Protein AF-A0A0B1SEK8-F1 (afdb_monomer)

Structure (mmCIF, N/CA/C/O backbone):
data_AF-A0A0B1SEK8-F1
#
_entry.id   AF-A0A0B1SEK8-F1
#
loop_
_atom_site.group_PDB
_atom_site.id
_atom_site.type_symbol
_atom_site.label_atom_id
_atom_site.label_alt_id
_atom_site.label_comp_id
_atom_site.label_asym_id
_atom_site.label_entity_id
_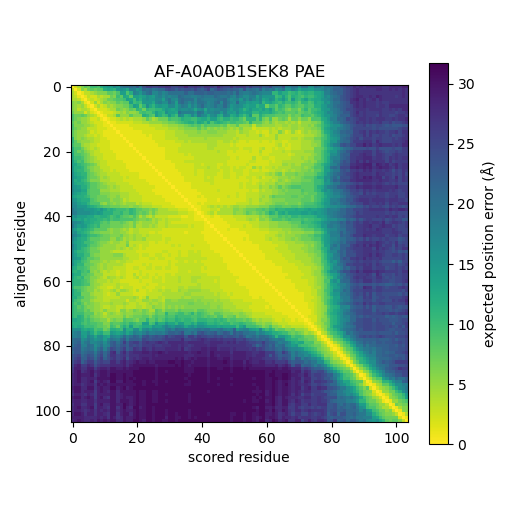atom_site.label_seq_id
_atom_site.pdbx_PDB_ins_code
_atom_site.Cartn_x
_atom_site.Cartn_y
_atom_site.Cartn_z
_atom_site.occupancy
_atom_site.B_iso_or_equiv
_atom_site.auth_seq_id
_atom_site.auth_comp_id
_atom_site.auth_asym_id
_atom_site.auth_atom_id
_atom_site.pdbx_PDB_model_num
ATOM 1 N N . ASP A 1 1 ? 26.216 -3.565 -21.769 1.00 56.69 1 ASP A N 1
ATOM 2 C CA . ASP A 1 1 ? 24.982 -4.372 -21.809 1.00 56.69 1 ASP A CA 1
ATOM 3 C C . ASP A 1 1 ? 24.659 -5.192 -20.569 1.00 56.69 1 ASP A C 1
ATOM 5 O O . ASP A 1 1 ? 23.594 -4.969 -20.010 1.00 56.69 1 ASP A O 1
ATOM 9 N N . SER A 1 2 ? 25.499 -6.125 -20.104 1.00 63.59 2 SER A N 1
ATOM 10 C CA . SER A 1 2 ? 25.082 -7.066 -19.040 1.00 63.59 2 SER A CA 1
ATOM 11 C C . SER A 1 2 ? 24.690 -6.415 -17.702 1.00 63.59 2 SER A C 1
ATOM 13 O O . SER A 1 2 ? 23.730 -6.861 -17.073 1.00 63.59 2 SER A O 1
ATOM 15 N N . ASP A 1 3 ? 25.377 -5.346 -17.286 1.00 65.81 3 ASP A N 1
ATOM 16 C CA . ASP A 1 3 ? 25.096 -4.665 -16.011 1.00 65.81 3 ASP A CA 1
ATOM 17 C C . ASP A 1 3 ? 23.800 -3.838 -16.037 1.00 65.81 3 ASP A C 1
ATOM 19 O O . ASP A 1 3 ? 23.082 -3.774 -15.039 1.00 65.81 3 ASP A O 1
ATOM 23 N N . GLU A 1 4 ? 23.450 -3.250 -17.184 1.00 65.50 4 GLU A N 1
ATOM 24 C CA . GLU A 1 4 ? 22.247 -2.421 -17.339 1.00 65.50 4 GLU A CA 1
ATOM 25 C C . GLU A 1 4 ? 20.977 -3.277 -17.245 1.00 65.50 4 GLU A C 1
ATOM 27 O O . GLU A 1 4 ? 20.072 -2.975 -16.471 1.00 65.50 4 GLU A O 1
ATOM 32 N N . ILE A 1 5 ? 20.964 -4.425 -17.929 1.00 67.31 5 ILE A N 1
ATOM 33 C CA . ILE A 1 5 ? 19.845 -5.379 -17.902 1.00 67.31 5 ILE A CA 1
ATOM 34 C C . ILE A 1 5 ? 19.677 -5.993 -16.503 1.00 67.31 5 ILE A C 1
ATOM 36 O O . ILE A 1 5 ? 18.554 -6.227 -16.048 1.00 67.31 5 ILE A O 1
ATOM 40 N N . SER A 1 6 ? 20.788 -6.262 -15.808 1.00 69.75 6 SER A N 1
ATOM 41 C CA . SER A 1 6 ? 20.766 -6.752 -14.425 1.00 69.75 6 SER A CA 1
ATOM 42 C C . SER A 1 6 ? 20.204 -5.700 -13.460 1.00 69.75 6 SER A C 1
ATOM 44 O O . SER A 1 6 ? 19.400 -6.025 -12.580 1.00 69.75 6 SER A O 1
ATOM 46 N N . SER A 1 7 ? 20.573 -4.431 -13.655 1.00 71.38 7 SER A N 1
ATOM 47 C CA . SER A 1 7 ? 20.052 -3.299 -12.885 1.00 71.38 7 SER A CA 1
ATOM 48 C C . SER A 1 7 ? 18.545 -3.124 -13.093 1.00 71.38 7 SER A C 1
ATOM 50 O O . SER A 1 7 ? 17.796 -3.112 -12.115 1.00 71.38 7 SER A O 1
ATOM 52 N N . SER A 1 8 ? 18.064 -3.110 -14.343 1.00 72.69 8 SER A N 1
ATOM 53 C CA . SER A 1 8 ? 16.630 -2.9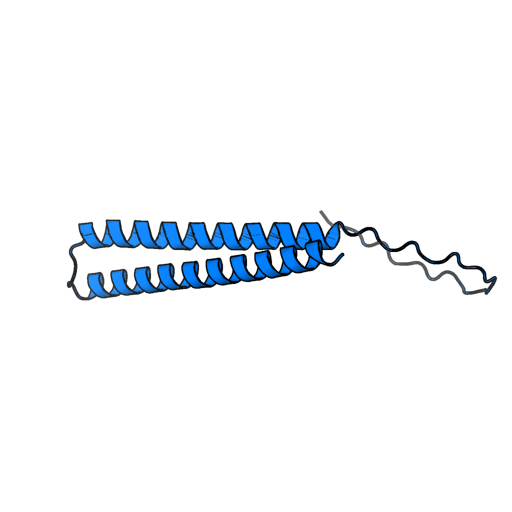87 -14.645 1.00 72.69 8 SER A CA 1
ATOM 54 C C . SER A 1 8 ? 15.804 -4.102 -13.995 1.00 72.69 8 SER A C 1
ATOM 56 O O . SER A 1 8 ? 14.847 -3.808 -13.285 1.00 72.69 8 SER A O 1
ATOM 58 N N . LYS A 1 9 ? 16.232 -5.370 -14.112 1.00 76.81 9 LYS A N 1
ATOM 59 C CA . LYS A 1 9 ? 15.552 -6.513 -13.465 1.00 76.81 9 LYS A CA 1
ATOM 60 C C . LYS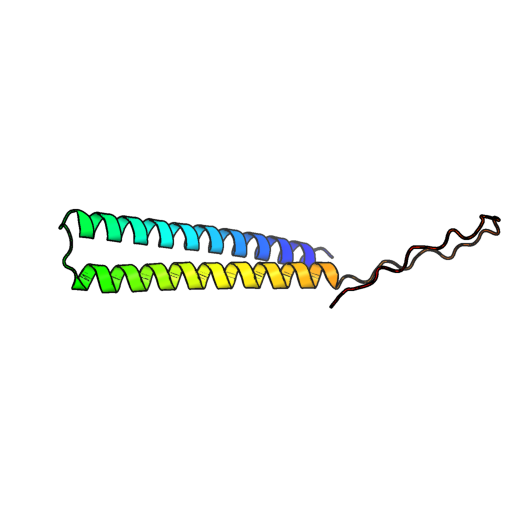 A 1 9 ? 15.502 -6.398 -11.937 1.00 76.81 9 LYS A C 1
ATOM 62 O O . LYS A 1 9 ? 14.518 -6.792 -11.307 1.00 76.81 9 LYS A O 1
ATOM 67 N N . SER A 1 10 ? 16.560 -5.866 -11.329 1.00 81.81 10 SER A N 1
ATOM 68 C CA . SER A 1 10 ? 16.624 -5.650 -9.878 1.00 81.81 10 SER A CA 1
ATOM 69 C C . SER A 1 10 ? 15.655 -4.548 -9.430 1.00 81.81 10 SER A C 1
ATOM 71 O O . SER A 1 10 ? 15.004 -4.665 -8.388 1.00 81.81 10 SER A O 1
ATOM 73 N N . LEU A 1 11 ? 15.500 -3.499 -10.240 1.00 81.75 11 LEU A N 1
ATOM 74 C CA . LEU A 1 11 ? 14.555 -2.411 -9.992 1.00 81.75 11 LEU A CA 1
ATOM 75 C C . LEU A 1 11 ? 13.097 -2.854 -10.209 1.00 81.75 11 LEU A C 1
ATOM 77 O O . LEU A 1 11 ? 12.246 -2.518 -9.385 1.00 81.75 11 LEU A O 1
ATOM 81 N N . ASP A 1 12 ? 12.818 -3.679 -11.223 1.00 85.12 12 ASP A N 1
ATOM 82 C CA . ASP A 1 12 ? 11.503 -4.311 -11.428 1.00 85.12 12 ASP A CA 1
ATOM 83 C C . ASP A 1 12 ? 11.093 -5.171 -10.223 1.00 85.12 12 ASP A C 1
ATOM 85 O O . ASP A 1 12 ? 9.972 -5.081 -9.709 1.00 85.12 12 ASP A O 1
ATOM 89 N N . THR A 1 13 ? 12.040 -5.961 -9.711 1.00 91.00 13 THR A N 1
ATOM 90 C CA . THR A 1 13 ? 11.838 -6.767 -8.500 1.00 91.00 13 THR A CA 1
ATOM 91 C C . THR A 1 13 ? 11.544 -5.873 -7.294 1.00 91.00 13 THR A C 1
ATOM 93 O O . THR A 1 13 ? 10.605 -6.127 -6.542 1.00 91.00 13 THR A O 1
ATOM 96 N N . THR A 1 14 ? 12.293 -4.780 -7.129 1.00 87.88 14 THR A N 1
ATOM 97 C CA . THR A 1 14 ? 12.096 -3.822 -6.028 1.00 87.88 14 THR A CA 1
ATOM 98 C C . THR A 1 14 ? 10.718 -3.157 -6.084 1.00 87.88 14 THR A C 1
ATOM 100 O O . THR A 1 14 ? 10.056 -3.024 -5.056 1.00 87.88 14 THR A O 1
ATOM 103 N N . SER A 1 15 ? 10.248 -2.772 -7.273 1.00 88.25 15 SER A N 1
ATOM 104 C CA . SER A 1 15 ? 8.899 -2.224 -7.456 1.00 88.25 15 SER A CA 1
ATOM 105 C C . SER A 1 15 ? 7.817 -3.241 -7.105 1.00 88.25 15 SER A C 1
ATOM 107 O O . SER A 1 15 ? 6.872 -2.904 -6.390 1.00 88.25 15 SER A O 1
ATOM 109 N N . SER A 1 16 ? 7.992 -4.492 -7.531 1.00 91.69 16 SER A N 1
ATOM 110 C CA . SER A 1 16 ? 7.067 -5.580 -7.204 1.00 91.69 16 SER A CA 1
ATOM 111 C C . SER A 1 16 ? 6.973 -5.786 -5.689 1.00 91.69 16 SER A C 1
ATOM 113 O O . SER A 1 16 ? 5.877 -5.825 -5.137 1.00 91.69 16 SER A O 1
ATOM 115 N N . LEU A 1 17 ? 8.114 -5.815 -4.989 1.00 93.81 17 LEU A N 1
ATOM 116 C CA . LEU A 1 17 ? 8.158 -5.908 -3.525 1.00 93.81 17 LEU A CA 1
ATOM 117 C C . LEU A 1 17 ? 7.475 -4.713 -2.844 1.00 93.81 17 LEU A C 1
ATOM 119 O O . LEU A 1 17 ? 6.735 -4.895 -1.880 1.00 93.81 17 LEU A O 1
ATOM 123 N N . LEU A 1 18 ? 7.678 -3.492 -3.351 1.00 91.56 18 LEU A N 1
ATOM 124 C CA . LEU A 1 18 ? 6.989 -2.304 -2.837 1.00 91.56 18 LEU A CA 1
ATOM 125 C C . LEU A 1 18 ? 5.475 -2.382 -3.033 1.00 91.56 18 LEU A C 1
ATOM 127 O O . LEU A 1 18 ? 4.736 -1.920 -2.168 1.00 91.56 18 LEU A O 1
ATOM 131 N N . GLN A 1 19 ? 5.015 -2.948 -4.149 1.00 92.81 19 GLN A N 1
ATOM 132 C CA . GLN A 1 19 ? 3.594 -3.118 -4.425 1.00 92.81 19 GLN A CA 1
ATOM 133 C C . GLN A 1 19 ? 2.960 -4.157 -3.495 1.00 92.81 19 GLN A C 1
ATOM 135 O O . GLN A 1 19 ? 1.902 -3.884 -2.934 1.00 92.81 19 GLN A O 1
ATOM 140 N N . VAL A 1 20 ? 3.635 -5.287 -3.261 1.00 95.81 20 VAL A N 1
ATOM 141 C CA . VAL A 1 20 ? 3.210 -6.288 -2.267 1.00 95.81 20 VAL A CA 1
ATOM 142 C C . VAL A 1 20 ? 3.123 -5.654 -0.878 1.00 95.81 20 VAL A C 1
ATOM 144 O O . VAL A 1 20 ? 2.071 -5.695 -0.252 1.00 95.81 20 VAL A O 1
ATOM 147 N N . ALA A 1 21 ? 4.171 -4.955 -0.438 1.00 92.50 21 ALA A N 1
ATOM 148 C CA . ALA A 1 21 ? 4.185 -4.297 0.868 1.00 92.50 21 ALA A CA 1
ATOM 149 C C . ALA A 1 21 ? 3.176 -3.134 0.989 1.00 92.50 21 ALA A C 1
ATOM 151 O O . ALA A 1 21 ? 2.828 -2.722 2.100 1.00 92.50 21 ALA A O 1
ATOM 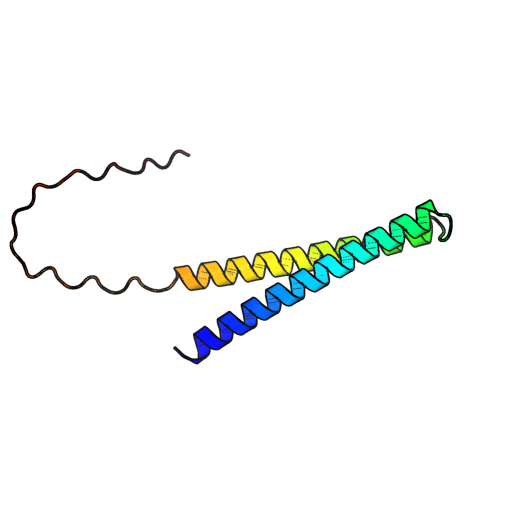152 N N . ALA A 1 22 ? 2.750 -2.533 -0.127 1.00 90.56 22 ALA A N 1
ATOM 153 C CA . ALA A 1 22 ? 1.663 -1.556 -0.138 1.00 90.56 22 ALA A CA 1
ATOM 154 C C . ALA A 1 22 ? 0.312 -2.247 0.077 1.00 90.56 22 ALA A C 1
ATOM 156 O O . ALA A 1 22 ? -0.478 -1.765 0.884 1.00 90.56 22 ALA A O 1
ATOM 157 N N . GLN A 1 23 ? 0.087 -3.377 -0.600 1.00 93.50 23 GLN A N 1
ATOM 158 C CA . GLN A 1 23 ? -1.127 -4.176 -0.453 1.00 93.50 23 GLN A CA 1
ATOM 159 C C . GLN A 1 23 ? -1.270 -4.724 0.969 1.00 93.50 23 GLN A C 1
ATOM 161 O O . GLN A 1 23 ? -2.321 -4.554 1.570 1.00 93.50 23 GLN A O 1
ATOM 166 N N . GLU A 1 24 ? -0.202 -5.282 1.546 1.00 95.00 24 GLU A N 1
ATOM 167 C CA . GLU A 1 24 ? -0.206 -5.774 2.933 1.00 95.00 24 GLU A CA 1
ATOM 168 C C . GLU A 1 24 ? -0.615 -4.678 3.930 1.00 95.00 24 GLU A C 1
ATOM 170 O O . GLU A 1 24 ? -1.421 -4.907 4.826 1.00 95.00 24 GLU A O 1
ATOM 175 N N . ALA A 1 25 ? -0.112 -3.451 3.748 1.00 92.12 25 ALA A N 1
ATOM 176 C CA . ALA A 1 25 ? -0.487 -2.326 4.604 1.00 92.12 25 ALA A CA 1
ATOM 177 C C . ALA A 1 25 ? -1.954 -1.895 4.424 1.00 92.12 25 ALA A C 1
ATOM 179 O O . ALA A 1 25 ? -2.576 -1.435 5.385 1.00 92.12 25 ALA A O 1
ATOM 180 N N . ASP A 1 26 ? -2.509 -2.028 3.216 1.00 91.38 26 ASP A N 1
ATOM 181 C CA . ASP A 1 26 ? -3.932 -1.786 2.962 1.00 91.38 26 ASP A CA 1
ATOM 182 C C . ASP A 1 26 ? -4.808 -2.875 3.607 1.00 91.38 26 ASP A C 1
ATOM 184 O O . ASP A 1 26 ? -5.804 -2.542 4.254 1.00 91.38 26 ASP A O 1
ATOM 188 N N . ASP A 1 27 ? -4.401 -4.143 3.532 1.00 94.75 27 ASP A N 1
ATOM 189 C CA . ASP A 1 27 ? -5.094 -5.266 4.174 1.00 94.75 27 ASP A CA 1
ATOM 190 C C . ASP A 1 27 ? -5.081 -5.126 5.713 1.00 94.75 27 ASP A C 1
ATOM 192 O O . ASP A 1 27 ? -6.104 -5.302 6.384 1.00 94.75 27 ASP A O 1
ATOM 196 N N . ASP A 1 28 ? -3.952 -4.709 6.296 1.00 92.44 28 ASP A N 1
ATOM 197 C CA . ASP A 1 28 ? -3.839 -4.413 7.729 1.00 92.44 28 ASP A CA 1
ATOM 198 C C . ASP A 1 28 ? -4.739 -3.235 8.153 1.00 92.44 28 ASP A C 1
ATOM 200 O O . ASP A 1 28 ? -5.286 -3.207 9.267 1.00 92.44 28 ASP A O 1
ATOM 204 N N . ALA A 1 29 ? -4.909 -2.238 7.279 1.00 91.44 29 ALA A N 1
ATOM 205 C CA . ALA A 1 29 ? -5.819 -1.119 7.511 1.00 91.44 29 ALA A CA 1
ATOM 206 C C . ALA A 1 29 ? -7.286 -1.587 7.510 1.00 91.44 29 ALA A C 1
ATOM 208 O O . ALA A 1 29 ? -8.079 -1.154 8.356 1.00 91.44 29 ALA A O 1
ATOM 209 N N . GLU A 1 30 ? -7.649 -2.516 6.622 1.00 93.25 30 GLU A N 1
ATOM 210 C CA . GLU A 1 30 ? -8.968 -3.155 6.632 1.00 93.25 30 GLU A CA 1
ATOM 211 C C . GLU A 1 30 ? -9.194 -3.990 7.898 1.00 93.25 30 GLU A C 1
ATOM 213 O O . GLU A 1 30 ? -10.262 -3.904 8.507 1.00 93.25 30 GLU A O 1
ATOM 218 N N . SER A 1 31 ? -8.188 -4.742 8.350 1.00 93.62 31 SER A N 1
ATOM 219 C CA . SER A 1 31 ? -8.243 -5.507 9.606 1.00 93.62 31 SER A CA 1
ATOM 220 C C . SER A 1 31 ? -8.462 -4.606 10.832 1.00 93.62 31 SER A C 1
ATOM 222 O O . SER A 1 31 ? -9.299 -4.889 11.695 1.00 93.62 31 SER A O 1
ATOM 224 N N . THR A 1 32 ? -7.781 -3.455 10.864 1.00 92.56 32 THR A N 1
ATOM 225 C CA . THR A 1 32 ? -7.962 -2.430 11.907 1.00 92.56 32 THR A CA 1
ATOM 226 C C . THR A 1 32 ? -9.388 -1.868 11.881 1.00 92.56 32 THR A C 1
ATOM 228 O O . THR A 1 32 ? -10.012 -1.685 12.926 1.00 92.56 32 THR A O 1
ATOM 231 N N . THR A 1 33 ? -9.939 -1.647 10.685 1.00 93.62 33 THR A N 1
ATOM 232 C CA . THR A 1 33 ? -11.317 -1.167 10.509 1.00 93.62 33 THR A CA 1
ATOM 233 C C . THR A 1 33 ? -12.338 -2.183 11.012 1.00 93.62 33 THR A C 1
ATOM 235 O O . THR A 1 33 ? -13.251 -1.808 11.743 1.00 93.62 33 THR A O 1
ATOM 238 N N . LYS A 1 34 ? -12.164 -3.473 10.696 1.00 95.06 34 LYS A N 1
ATOM 239 C CA . LYS A 1 34 ? -13.023 -4.551 11.219 1.00 95.06 34 LYS A CA 1
ATOM 240 C C . LYS A 1 34 ? -12.982 -4.600 12.745 1.00 95.06 34 LYS A C 1
ATOM 242 O O . LYS A 1 34 ? -14.025 -4.525 13.381 1.00 95.06 34 LYS A O 1
ATOM 247 N N . SER A 1 35 ? -11.780 -4.577 13.323 1.00 94.06 35 SER A N 1
ATOM 248 C CA . SER A 1 35 ? -11.589 -4.564 14.780 1.00 94.06 35 SER A CA 1
ATOM 249 C C . SER A 1 35 ? -12.316 -3.404 15.473 1.00 94.06 35 SER A C 1
ATOM 251 O O . SER A 1 35 ? -12.815 -3.581 16.584 1.00 94.06 35 SER A O 1
ATOM 253 N N . PHE A 1 36 ? -12.384 -2.228 14.838 1.00 95.25 36 PHE A N 1
ATOM 254 C CA . PHE A 1 36 ? -13.129 -1.076 15.353 1.00 95.25 36 PHE A CA 1
ATOM 255 C C . PHE A 1 36 ? -14.646 -1.276 15.270 1.00 95.25 36 PHE A C 1
ATOM 257 O O . PHE A 1 36 ? -15.345 -1.008 16.245 1.00 95.25 36 PHE A O 1
ATOM 264 N N . LEU A 1 37 ? -15.151 -1.780 14.139 1.00 95.25 37 LEU A N 1
ATOM 265 C CA . LEU A 1 37 ? -16.581 -2.059 13.952 1.00 95.25 37 LEU A CA 1
ATOM 266 C C . LEU A 1 37 ? -17.093 -3.145 14.908 1.00 95.25 37 LEU A C 1
ATOM 268 O O . LEU A 1 37 ? -18.223 -3.053 15.384 1.00 95.25 37 LEU A O 1
ATOM 272 N N . ASP A 1 38 ? -16.241 -4.112 15.241 1.00 96.31 38 ASP A N 1
ATOM 273 C CA . ASP A 1 38 ? -16.522 -5.165 16.221 1.00 96.31 38 ASP A CA 1
ATOM 274 C C . ASP A 1 38 ? -16.432 -4.664 17.680 1.00 96.31 38 ASP A C 1
ATOM 276 O O . ASP A 1 38 ? -16.721 -5.403 18.621 1.00 96.31 38 ASP A O 1
ATOM 280 N N . GLY A 1 39 ? -16.031 -3.404 17.898 1.00 94.25 39 GLY A N 1
ATOM 281 C CA . GLY A 1 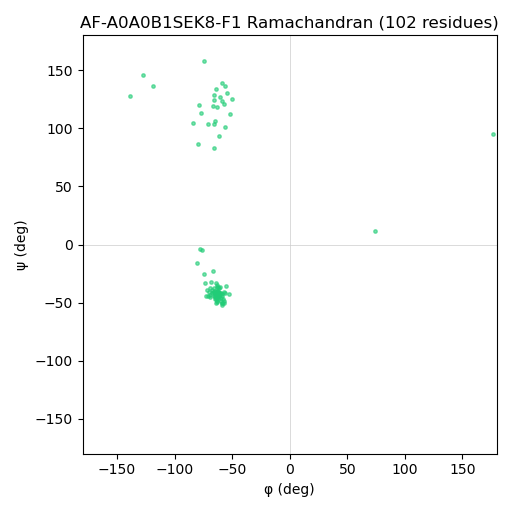39 ? -15.879 -2.802 19.227 1.00 94.25 39 GLY A CA 1
ATOM 282 C C . GLY A 1 39 ? -14.650 -3.289 20.003 1.00 94.25 39 GLY A C 1
ATOM 283 O O . GLY A 1 39 ? -14.522 -3.014 21.195 1.00 94.25 39 GLY A O 1
ATOM 284 N N . THR A 1 40 ? -13.738 -4.001 19.338 1.00 94.94 40 THR A N 1
ATOM 285 C CA . THR A 1 40 ? -12.525 -4.596 19.930 1.00 94.94 40 THR A CA 1
ATOM 286 C C . THR A 1 40 ? -11.441 -3.567 20.245 1.00 94.94 40 THR A C 1
ATOM 288 O O . THR A 1 40 ? -10.606 -3.805 21.116 1.00 94.94 40 THR A O 1
ATOM 291 N N . ILE A 1 41 ? -11.437 -2.427 19.544 1.00 94.94 41 ILE A N 1
ATOM 292 C CA . ILE A 1 41 ? -10.500 -1.317 19.768 1.00 94.94 41 ILE A CA 1
ATOM 293 C C . ILE A 1 41 ? -11.249 0.013 19.955 1.00 94.94 41 ILE A C 1
ATOM 295 O O . ILE A 1 41 ? -12.283 0.228 19.320 1.00 94.94 41 ILE A O 1
ATOM 299 N N . PRO A 1 42 ? -10.741 0.934 20.797 1.00 96.06 42 PRO A N 1
ATOM 300 C CA . PRO A 1 42 ? -11.342 2.252 20.980 1.00 96.06 42 PRO A CA 1
ATOM 301 C C . PRO A 1 42 ? -11.062 3.181 19.788 1.00 96.06 42 PRO A C 1
ATOM 303 O O . PRO A 1 42 ? -10.065 3.028 19.081 1.00 96.06 42 PRO A O 1
ATOM 306 N N . THR A 1 43 ? -11.903 4.206 19.615 1.00 94.81 43 THR A N 1
ATOM 307 C CA . THR A 1 43 ? -11.833 5.167 18.497 1.00 94.81 43 THR A CA 1
ATOM 308 C C . THR A 1 43 ? -10.459 5.813 18.328 1.00 94.81 43 THR A C 1
ATOM 310 O O . THR A 1 43 ? -9.971 5.922 17.208 1.00 94.81 43 THR A O 1
ATOM 313 N N . GLU A 1 44 ? -9.811 6.215 19.423 1.00 94.69 44 GLU A N 1
ATOM 314 C CA . GLU A 1 44 ? -8.498 6.871 19.363 1.00 94.69 44 GLU A CA 1
ATOM 315 C C . GLU A 1 44 ? -7.422 5.937 18.787 1.00 94.69 44 GLU A C 1
ATOM 317 O O . GLU A 1 44 ? -6.622 6.345 17.947 1.00 94.69 44 GLU A O 1
ATOM 322 N N . GLN A 1 45 ? -7.442 4.658 19.181 1.00 94.56 45 GLN A N 1
ATOM 323 C CA . GLN A 1 45 ? -6.525 3.649 18.650 1.00 94.56 45 GLN A CA 1
ATOM 324 C C . GLN A 1 45 ? -6.798 3.397 17.163 1.00 94.56 45 GLN A C 1
ATOM 326 O O . GLN A 1 45 ? -5.869 3.386 16.362 1.00 94.56 45 GLN A O 1
ATOM 331 N N . PHE A 1 46 ? -8.074 3.270 16.786 1.00 95.31 46 PHE A N 1
ATOM 332 C CA . PHE A 1 46 ? -8.484 3.104 15.393 1.00 95.31 46 PHE A CA 1
ATOM 333 C C . PHE A 1 46 ? -7.985 4.245 14.499 1.00 95.31 46 PHE A C 1
ATOM 335 O O . PHE A 1 46 ? -7.402 3.981 13.450 1.00 95.31 46 PHE A O 1
ATOM 342 N N . LEU A 1 47 ? -8.174 5.503 14.909 1.00 95.88 47 LEU A N 1
ATOM 343 C CA . LEU A 1 47 ? -7.767 6.663 14.112 1.00 95.88 47 LEU A CA 1
ATOM 344 C C . LEU A 1 47 ? -6.253 6.705 13.888 1.00 95.88 47 LEU A C 1
ATOM 346 O O . LEU A 1 47 ? -5.812 6.956 12.766 1.00 95.88 47 LEU A O 1
ATOM 350 N N . ARG A 1 48 ? -5.460 6.437 14.933 1.00 95.88 48 ARG A N 1
ATOM 351 C CA . ARG A 1 48 ? -3.994 6.408 14.828 1.00 95.88 48 ARG A CA 1
ATOM 352 C C . ARG A 1 48 ? -3.528 5.289 13.900 1.00 95.88 48 ARG A C 1
ATOM 354 O O . ARG A 1 48 ? -2.789 5.556 12.954 1.00 95.88 48 ARG A O 1
ATOM 361 N N . ASP A 1 49 ? -4.022 4.076 14.128 1.00 92.81 49 ASP A N 1
ATOM 362 C CA . ASP A 1 49 ? -3.611 2.885 13.386 1.00 92.81 49 ASP A CA 1
ATOM 363 C C . ASP A 1 49 ? -4.043 2.934 11.919 1.00 92.81 49 ASP A C 1
ATOM 365 O O . ASP A 1 49 ? -3.274 2.563 11.032 1.00 92.81 49 ASP A O 1
ATOM 369 N N . LEU A 1 50 ? -5.266 3.396 11.644 1.00 93.56 50 LEU A N 1
ATOM 370 C CA . LEU A 1 50 ? -5.764 3.533 10.280 1.00 93.56 50 LEU A CA 1
ATOM 371 C C . LEU A 1 50 ? -4.939 4.562 9.509 1.00 93.56 50 LEU A C 1
ATOM 373 O O . LEU A 1 50 ? -4.535 4.298 8.376 1.00 93.56 50 LEU A O 1
ATOM 377 N N . LEU A 1 51 ? -4.689 5.726 10.117 1.00 94.75 51 LEU A N 1
ATOM 378 C CA . LEU A 1 51 ? -3.950 6.801 9.468 1.00 94.75 51 LEU A CA 1
ATOM 379 C C . LEU A 1 51 ? -2.514 6.375 9.159 1.00 94.75 51 LEU A C 1
ATOM 381 O O . LEU A 1 51 ? -2.043 6.607 8.046 1.00 94.75 51 LEU A O 1
ATOM 385 N N . GLU A 1 52 ? -1.833 5.728 10.106 1.00 95.12 52 GLU A N 1
ATOM 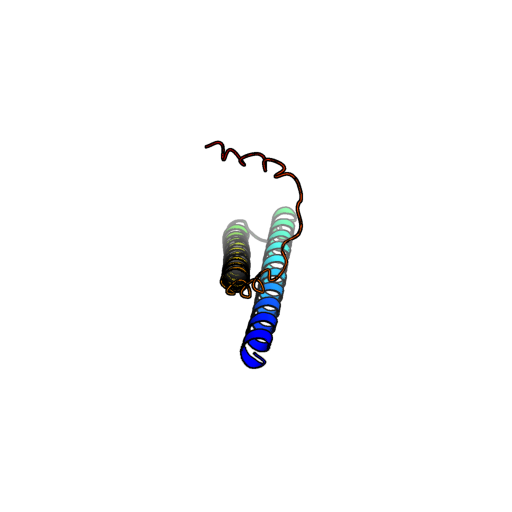386 C CA . GLU A 1 52 ? -0.474 5.220 9.910 1.00 95.12 52 GLU A CA 1
ATOM 387 C C . GLU A 1 52 ? -0.419 4.219 8.750 1.00 95.12 52 GLU A C 1
ATOM 389 O O . GLU A 1 52 ? 0.349 4.407 7.801 1.00 95.12 52 GLU A O 1
ATOM 394 N N . LYS A 1 53 ? -1.285 3.199 8.775 1.00 91.31 53 LYS A N 1
ATOM 395 C CA . LYS A 1 53 ? -1.304 2.137 7.762 1.00 91.31 53 LYS A CA 1
ATOM 396 C C . LYS A 1 53 ? -1.677 2.662 6.375 1.00 91.31 53 LYS A C 1
ATOM 398 O O . LYS A 1 53 ? -0.971 2.376 5.409 1.00 91.31 53 LYS A O 1
ATOM 403 N N . LYS A 1 54 ? -2.710 3.509 6.267 1.00 91.81 54 LYS A N 1
ATOM 404 C CA . LYS A 1 54 ? -3.110 4.132 4.990 1.00 91.81 54 LYS A CA 1
ATOM 405 C C . LYS A 1 54 ? -2.024 5.044 4.431 1.00 91.81 54 LYS A C 1
ATOM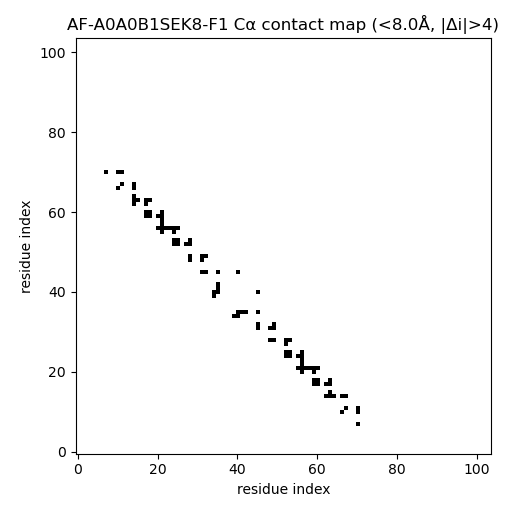 407 O O . LYS A 1 54 ? -1.735 4.995 3.236 1.00 91.81 54 LYS A O 1
ATOM 412 N N . THR A 1 55 ? -1.376 5.838 5.282 1.00 95.56 55 THR A N 1
ATOM 413 C CA . THR A 1 55 ? -0.256 6.694 4.860 1.00 95.56 55 THR A CA 1
ATOM 414 C C . THR A 1 55 ? 0.898 5.851 4.323 1.00 95.56 55 THR A C 1
ATOM 416 O O . THR A 1 55 ? 1.462 6.161 3.271 1.00 95.56 55 THR A O 1
ATOM 419 N N . LEU A 1 56 ? 1.229 4.758 5.010 1.00 92.81 56 LEU A N 1
ATOM 420 C CA . LEU A 1 56 ? 2.296 3.849 4.615 1.00 92.81 56 LEU A CA 1
ATOM 421 C C . LEU A 1 56 ? 1.997 3.138 3.287 1.00 92.81 56 LEU A C 1
ATOM 423 O O . LEU A 1 56 ? 2.859 3.128 2.402 1.00 92.81 56 LEU A O 1
ATOM 427 N N . ALA A 1 57 ? 0.784 2.603 3.122 1.00 91.44 57 ALA A N 1
ATOM 428 C CA . ALA A 1 57 ? 0.325 1.972 1.886 1.00 91.44 57 ALA A CA 1
ATOM 429 C C . ALA A 1 57 ? 0.417 2.944 0.698 1.00 91.44 57 ALA A C 1
ATOM 431 O O . ALA A 1 57 ? 1.048 2.643 -0.320 1.00 91.44 57 ALA A O 1
ATOM 432 N N . HIS A 1 58 ? -0.118 4.160 0.855 1.00 95.25 58 HIS A N 1
ATOM 433 C CA . HIS A 1 58 ? -0.057 5.191 -0.179 1.00 95.25 58 HIS A CA 1
ATOM 434 C C . HIS A 1 58 ? 1.377 5.587 -0.531 1.00 95.25 58 HIS A C 1
ATOM 436 O O . HIS A 1 58 ? 1.712 5.674 -1.713 1.00 95.25 58 HIS A O 1
ATOM 442 N N . LEU A 1 59 ? 2.253 5.771 0.460 1.00 95.31 59 LEU A N 1
ATOM 443 C CA . LEU A 1 59 ? 3.645 6.132 0.203 1.00 95.31 59 LEU A CA 1
ATOM 444 C C . LEU A 1 59 ? 4.390 5.030 -0.563 1.00 95.31 59 LEU A C 1
ATOM 446 O O . LEU A 1 59 ? 5.157 5.330 -1.480 1.00 95.31 59 LEU A O 1
ATOM 450 N N . ARG A 1 60 ? 4.171 3.758 -0.211 1.00 93.50 60 ARG A N 1
ATOM 451 C CA . ARG A 1 60 ? 4.769 2.615 -0.920 1.00 93.50 60 ARG A CA 1
ATOM 452 C C . ARG A 1 60 ? 4.259 2.510 -2.353 1.00 93.50 60 ARG A C 1
ATOM 454 O O . ARG A 1 60 ? 5.074 2.340 -3.258 1.00 93.50 60 ARG A O 1
ATOM 461 N N . LYS A 1 61 ? 2.955 2.704 -2.568 1.00 91.69 61 LYS A N 1
ATOM 462 C CA . LYS A 1 61 ? 2.352 2.745 -3.905 1.00 91.69 61 LYS A CA 1
ATOM 463 C C . LYS A 1 61 ? 2.964 3.852 -4.765 1.00 91.69 61 LYS A C 1
ATOM 465 O O . LYS A 1 61 ? 3.467 3.564 -5.842 1.00 91.69 61 LYS A O 1
ATOM 470 N N . VAL A 1 62 ? 3.046 5.080 -4.246 1.00 96.50 62 VAL A N 1
ATOM 471 C CA . VAL A 1 62 ? 3.670 6.215 -4.952 1.00 96.50 62 VAL A CA 1
ATOM 472 C C . VAL A 1 62 ? 5.133 5.932 -5.299 1.00 96.50 62 VAL A C 1
ATOM 474 O O . VAL A 1 62 ? 5.573 6.231 -6.409 1.00 96.50 62 VAL A O 1
ATOM 477 N N . LYS A 1 63 ? 5.903 5.340 -4.376 1.00 93.06 63 LYS A N 1
ATOM 478 C CA . LYS A 1 63 ? 7.298 4.955 -4.641 1.00 93.06 63 LYS A CA 1
ATOM 479 C C . LYS A 1 63 ? 7.400 3.893 -5.736 1.00 93.06 63 LYS A C 1
ATOM 481 O O . LYS A 1 63 ? 8.268 4.015 -6.595 1.00 93.06 63 LYS A O 1
ATOM 486 N N . SER A 1 64 ? 6.519 2.892 -5.720 1.00 89.06 64 SER A N 1
ATOM 487 C CA . SER A 1 64 ? 6.466 1.860 -6.758 1.00 89.06 64 SER A CA 1
ATOM 488 C C . SER A 1 64 ? 6.111 2.455 -8.126 1.00 89.06 64 SER A C 1
ATOM 490 O O . SER A 1 64 ? 6.853 2.265 -9.088 1.00 89.06 64 SER A O 1
ATOM 492 N N . ASP A 1 65 ? 5.061 3.279 -8.191 1.00 91.31 65 ASP A N 1
ATOM 493 C CA . ASP A 1 65 ? 4.612 3.942 -9.421 1.00 91.31 65 ASP A CA 1
ATOM 494 C C . ASP A 1 65 ? 5.711 4.840 -10.009 1.00 91.31 65 ASP A C 1
ATOM 496 O O . ASP A 1 65 ? 5.959 4.838 -11.218 1.00 91.31 65 ASP A O 1
ATOM 500 N N . ARG A 1 66 ? 6.424 5.583 -9.150 1.00 92.56 66 ARG A N 1
ATOM 501 C CA . ARG A 1 66 ? 7.541 6.432 -9.577 1.00 92.56 66 ARG A CA 1
ATOM 502 C C . ARG A 1 66 ? 8.716 5.613 -10.103 1.00 92.56 66 ARG A C 1
ATOM 504 O O . ARG A 1 66 ? 9.314 6.006 -11.102 1.00 92.56 66 ARG A O 1
ATOM 511 N N . LEU A 1 67 ? 9.045 4.499 -9.452 1.00 89.38 67 LEU A N 1
ATOM 512 C CA . LEU A 1 67 ? 10.113 3.605 -9.896 1.00 89.38 67 LEU A CA 1
ATOM 513 C C . LEU A 1 67 ? 9.790 2.998 -11.270 1.00 89.38 67 LEU A C 1
ATOM 515 O O . LEU A 1 67 ? 10.643 3.001 -12.156 1.00 89.38 67 LEU A O 1
ATOM 519 N N . MET A 1 68 ? 8.540 2.578 -11.484 1.00 86.94 68 MET A N 1
ATOM 520 C CA . MET A 1 68 ? 8.061 2.098 -12.785 1.00 86.94 68 MET A CA 1
ATOM 521 C C . MET A 1 68 ? 8.116 3.164 -13.877 1.00 86.94 68 MET A C 1
ATOM 523 O O . MET A 1 68 ? 8.492 2.857 -15.008 1.00 86.94 68 MET A O 1
ATOM 527 N N . ALA A 1 69 ? 7.768 4.413 -13.562 1.00 88.19 69 ALA A N 1
ATOM 528 C CA . ALA A 1 69 ? 7.881 5.513 -14.516 1.00 88.19 69 ALA A CA 1
ATOM 529 C C . ALA A 1 69 ? 9.338 5.727 -14.966 1.00 88.19 69 ALA A C 1
ATOM 531 O O . ALA A 1 69 ? 9.596 5.801 -16.165 1.00 88.19 69 ALA A O 1
ATOM 532 N N . ILE A 1 70 ? 10.289 5.727 -14.024 1.00 88.81 70 ILE A N 1
ATOM 533 C CA . ILE A 1 70 ? 11.723 5.890 -14.318 1.00 88.81 70 ILE A CA 1
ATOM 534 C C . ILE A 1 70 ? 12.244 4.748 -15.202 1.00 88.81 70 ILE A C 1
ATOM 536 O O . ILE A 1 70 ? 12.971 5.003 -16.160 1.00 88.81 70 ILE A O 1
ATOM 540 N N . LEU A 1 71 ? 11.862 3.497 -14.922 1.00 85.00 71 LEU A N 1
ATOM 541 C CA . LEU A 1 71 ? 12.279 2.359 -15.750 1.00 85.00 71 LEU A CA 1
ATOM 542 C C . LEU A 1 71 ? 11.760 2.464 -17.185 1.00 85.00 71 LEU A C 1
ATOM 544 O O . LEU A 1 71 ? 12.509 2.213 -18.127 1.00 85.00 71 LEU A O 1
ATOM 548 N N . ARG A 1 72 ? 10.507 2.895 -17.367 1.00 84.12 72 ARG A N 1
ATOM 549 C CA . ARG A 1 72 ? 9.951 3.138 -18.705 1.00 84.12 72 ARG A CA 1
ATOM 550 C C . ARG A 1 72 ? 10.719 4.239 -19.431 1.00 84.12 72 ARG A C 1
ATOM 552 O O . ARG A 1 72 ? 11.087 4.051 -20.583 1.00 84.12 72 ARG A O 1
ATOM 559 N N . GLU A 1 73 ? 10.996 5.363 -18.772 1.00 84.75 73 GLU A N 1
ATOM 560 C CA . GLU A 1 73 ? 11.774 6.465 -19.358 1.00 84.75 73 GLU A CA 1
ATOM 561 C C . GLU A 1 73 ? 13.168 6.010 -19.825 1.00 84.75 73 GLU A C 1
ATOM 563 O O . GLU A 1 73 ? 13.585 6.368 -20.925 1.00 84.75 73 GLU A O 1
ATOM 568 N N . GLN A 1 74 ? 13.855 5.163 -19.050 1.00 80.88 74 GLN A N 1
ATOM 569 C CA . GLN A 1 74 ? 15.147 4.584 -19.445 1.00 80.88 74 GLN A CA 1
ATOM 570 C C . GLN A 1 74 ? 15.031 3.661 -20.664 1.00 80.88 74 GLN A C 1
ATOM 572 O O . GLN A 1 74 ? 15.870 3.724 -21.560 1.00 80.88 74 GLN A O 1
ATOM 577 N N . GLN A 1 75 ? 13.974 2.847 -20.746 1.00 74.88 75 GLN A N 1
ATOM 578 C CA . GLN A 1 75 ? 13.725 1.991 -21.912 1.00 74.88 75 GLN A CA 1
ATOM 579 C C . GLN A 1 75 ? 13.500 2.807 -23.195 1.00 74.88 75 GLN A C 1
ATOM 581 O O . GLN A 1 75 ? 13.961 2.407 -24.262 1.00 74.88 75 GLN A O 1
ATOM 586 N N . TYR A 1 76 ? 12.828 3.960 -23.103 1.00 67.81 76 TYR A N 1
ATOM 587 C CA . TYR A 1 76 ? 12.589 4.841 -24.253 1.00 67.81 76 TYR A CA 1
ATOM 588 C C . TYR A 1 76 ? 13.785 5.732 -24.619 1.00 67.81 76 TYR A C 1
ATOM 590 O O . TYR A 1 76 ? 13.818 6.265 -25.726 1.00 67.81 76 TYR A O 1
ATOM 598 N N . ALA A 1 77 ? 14.770 5.891 -23.730 1.00 66.88 77 ALA A N 1
ATOM 599 C CA . ALA A 1 77 ? 15.990 6.658 -23.993 1.00 66.88 77 ALA A CA 1
ATOM 600 C C . ALA A 1 77 ? 17.021 5.903 -24.858 1.00 66.88 77 ALA A C 1
ATOM 602 O O . ALA A 1 77 ? 18.057 6.469 -25.211 1.00 66.88 77 ALA A O 1
ATOM 603 N N . GLN A 1 78 ? 16.752 4.642 -25.214 1.00 60.62 78 GLN A N 1
ATOM 604 C CA . GLN A 1 78 ? 17.619 3.860 -26.089 1.00 60.62 78 GLN A CA 1
ATOM 605 C C . GLN A 1 78 ? 17.642 4.474 -27.504 1.00 60.62 78 GLN A C 1
ATOM 607 O O . GLN A 1 78 ? 16.582 4.654 -28.114 1.00 60.62 78 GLN A O 1
ATOM 612 N N . PRO A 1 79 ? 18.827 4.813 -28.050 1.00 59.81 79 PRO A N 1
ATOM 613 C CA . PRO A 1 79 ? 18.930 5.378 -29.386 1.00 59.81 79 PRO A CA 1
ATOM 614 C C . PRO A 1 79 ? 18.378 4.376 -30.399 1.00 59.81 79 PRO A C 1
ATOM 616 O O . PRO A 1 79 ? 18.793 3.217 -30.443 1.00 59.81 79 PRO A O 1
ATOM 619 N N . THR A 1 80 ? 17.438 4.826 -31.233 1.00 62.19 80 THR A N 1
ATOM 620 C CA . THR A 1 80 ? 16.957 4.048 -32.378 1.00 62.19 80 THR A CA 1
ATOM 621 C C . THR A 1 80 ? 18.164 3.565 -33.184 1.00 62.19 80 THR A C 1
ATOM 623 O O . THR A 1 80 ? 18.978 4.414 -33.573 1.00 62.19 80 THR A O 1
ATOM 626 N N . PRO A 1 81 ? 18.315 2.252 -33.446 1.00 68.44 81 PRO A N 1
ATOM 627 C CA . PRO A 1 81 ? 19.431 1.765 -34.240 1.00 68.44 81 PRO A CA 1
ATOM 628 C C . PRO A 1 81 ? 19.415 2.475 -35.600 1.00 68.44 81 PRO A C 1
ATOM 630 O O . PRO A 1 81 ? 18.335 2.649 -36.178 1.00 68.44 81 PRO A O 1
ATOM 633 N N . PRO A 1 82 ? 20.578 2.932 -36.103 1.00 64.00 82 PRO A N 1
ATOM 634 C CA . PRO A 1 82 ? 20.639 3.632 -37.373 1.00 64.00 82 PRO A CA 1
ATOM 635 C C . PRO A 1 82 ? 20.042 2.733 -38.455 1.00 64.00 82 PRO A C 1
ATOM 637 O O . PRO A 1 82 ? 20.489 1.604 -38.664 1.00 64.00 82 PRO A O 1
ATOM 640 N N . LEU A 1 83 ? 18.992 3.233 -39.109 1.00 64.75 83 LEU A N 1
ATOM 641 C CA . LEU A 1 83 ? 18.377 2.566 -40.250 1.00 64.75 83 LEU A CA 1
ATOM 642 C C . LEU A 1 83 ? 19.479 2.291 -41.289 1.00 64.75 83 LEU A C 1
ATOM 644 O O . LEU A 1 83 ? 20.233 3.215 -41.613 1.00 64.75 83 LEU A O 1
ATOM 648 N N . PRO A 1 84 ? 19.606 1.058 -41.814 1.00 70.12 84 PRO A N 1
ATOM 649 C CA . PRO A 1 84 ? 20.598 0.774 -42.840 1.00 70.12 84 PRO A CA 1
ATOM 650 C C . PRO A 1 84 ? 20.344 1.681 -44.057 1.00 70.12 84 PRO A C 1
ATOM 652 O O . PRO A 1 84 ? 19.181 1.891 -44.428 1.00 70.12 84 PRO A O 1
ATOM 655 N N . PRO A 1 85 ? 21.397 2.234 -44.688 1.00 55.47 85 PRO A N 1
ATOM 656 C CA . PRO A 1 85 ? 21.235 3.065 -45.870 1.00 55.47 85 PRO A CA 1
ATOM 657 C C . PRO A 1 85 ? 20.529 2.244 -46.950 1.00 55.47 85 PRO A C 1
ATOM 659 O O . PRO A 1 85 ? 20.988 1.166 -47.322 1.00 55.47 85 PR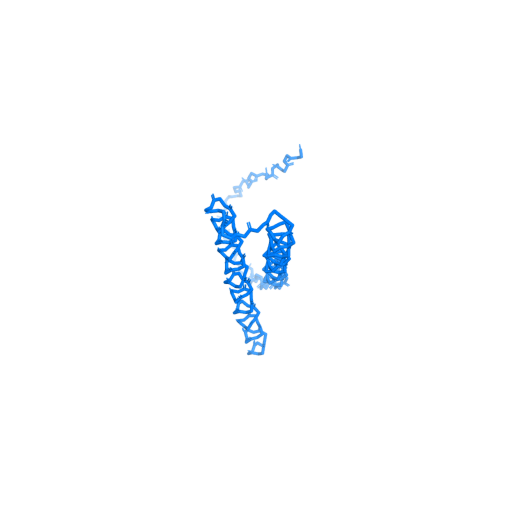O A O 1
ATOM 662 N N . ARG A 1 86 ? 19.390 2.746 -47.440 1.00 56.91 86 ARG A N 1
ATOM 663 C CA . ARG A 1 86 ? 18.662 2.161 -48.571 1.00 56.91 86 ARG A CA 1
ATOM 664 C C . ARG A 1 86 ? 19.510 2.294 -49.839 1.00 56.91 86 ARG A C 1
ATOM 666 O O . ARG A 1 86 ? 19.330 3.218 -50.625 1.00 56.91 86 ARG A O 1
ATOM 673 N N . THR A 1 87 ? 20.442 1.373 -50.051 1.00 53.19 87 THR A N 1
ATOM 674 C CA . THR A 1 87 ? 21.092 1.154 -51.343 1.00 53.19 87 THR A CA 1
ATOM 675 C C . THR A 1 87 ? 20.148 0.325 -52.206 1.00 53.19 87 THR A C 1
ATOM 677 O O . THR A 1 87 ? 20.169 -0.901 -52.207 1.00 53.19 87 THR A O 1
ATOM 680 N N . GLY A 1 88 ? 19.242 0.992 -52.912 1.00 48.31 88 GLY A N 1
ATOM 681 C CA . GLY A 1 88 ? 18.321 0.289 -53.795 1.00 48.31 88 GLY A CA 1
ATOM 682 C C . GLY A 1 88 ? 17.322 1.226 -54.436 1.00 48.31 88 GLY A C 1
ATOM 683 O O . GLY A 1 88 ? 16.283 1.533 -53.861 1.00 48.31 88 GLY A O 1
ATOM 684 N N . THR A 1 89 ? 17.648 1.666 -55.643 1.00 53.72 89 THR A N 1
ATOM 685 C CA . THR A 1 89 ? 16.709 2.226 -56.606 1.00 53.72 89 THR A CA 1
ATOM 686 C C . THR A 1 89 ? 15.588 1.213 -56.868 1.00 53.72 89 THR A C 1
ATOM 688 O O . THR A 1 89 ? 15.768 0.253 -57.611 1.00 53.72 89 THR A O 1
ATOM 691 N N . ALA A 1 90 ? 14.418 1.407 -56.258 1.00 50.81 90 ALA A N 1
ATOM 692 C CA . ALA A 1 90 ? 13.201 0.687 -56.626 1.00 50.81 90 ALA A CA 1
ATOM 693 C C . ALA A 1 90 ? 12.007 1.658 -56.611 1.00 50.81 90 ALA A C 1
ATOM 695 O O . ALA A 1 90 ? 11.819 2.361 -55.614 1.00 50.81 90 ALA A O 1
ATOM 696 N N . PRO A 1 91 ? 11.216 1.735 -57.698 1.00 51.91 91 PRO A N 1
ATOM 697 C CA . PRO A 1 91 ? 10.168 2.729 -57.852 1.00 51.91 91 PRO A CA 1
ATOM 698 C C . PRO A 1 91 ? 8.907 2.224 -57.153 1.00 51.91 91 PRO A C 1
ATOM 700 O O . PRO A 1 91 ? 8.224 1.341 -57.663 1.00 51.91 91 PRO A O 1
ATOM 703 N N . TYR A 1 92 ? 8.587 2.770 -55.985 1.00 51.59 92 TYR A N 1
ATOM 704 C CA . TYR A 1 92 ? 7.255 2.611 -55.405 1.00 51.59 92 TYR A CA 1
ATOM 705 C C . TYR A 1 92 ? 6.601 3.985 -55.258 1.00 51.59 92 TYR A C 1
ATOM 707 O O . TYR A 1 92 ? 7.283 4.926 -54.846 1.00 51.59 92 TYR A O 1
ATOM 715 N N . PRO A 1 93 ? 5.309 4.119 -55.614 1.00 50.22 93 PRO A N 1
ATOM 716 C CA . PRO A 1 93 ? 4.586 5.371 -55.465 1.00 50.22 93 PRO A CA 1
ATOM 717 C C . PRO A 1 93 ? 4.484 5.736 -53.983 1.00 50.22 93 PRO A C 1
ATOM 719 O O . PRO A 1 93 ? 4.179 4.902 -53.129 1.00 50.22 93 PRO A O 1
ATOM 722 N N . GLU A 1 94 ? 4.778 6.997 -53.698 1.00 58.88 94 GLU A N 1
ATOM 723 C CA . GLU A 1 94 ? 4.764 7.601 -52.374 1.00 58.88 94 GLU A CA 1
ATOM 724 C C . GLU A 1 94 ? 3.320 7.621 -51.852 1.00 58.88 94 GLU A C 1
ATOM 726 O O . GLU A 1 94 ? 2.485 8.394 -52.319 1.00 58.88 94 GLU A O 1
ATOM 731 N N . ILE A 1 95 ? 2.986 6.713 -50.931 1.00 60.72 95 ILE A N 1
ATOM 732 C CA . ILE A 1 95 ? 1.693 6.754 -50.242 1.00 60.72 95 ILE A CA 1
ATOM 733 C C . ILE A 1 95 ? 1.807 7.832 -49.155 1.00 60.72 95 ILE A C 1
ATOM 735 O O . ILE A 1 95 ? 2.663 7.692 -48.275 1.00 60.72 95 ILE A O 1
ATOM 739 N N . PRO A 1 96 ? 0.977 8.893 -49.172 1.00 56.72 96 PRO A N 1
ATOM 740 C CA . PRO A 1 96 ? 1.024 9.927 -48.149 1.00 56.72 96 PRO A CA 1
ATOM 741 C C . PRO A 1 96 ? 0.662 9.324 -46.790 1.00 56.72 96 PRO A C 1
ATOM 743 O O . PRO A 1 96 ? -0.445 8.818 -46.596 1.00 56.72 96 PRO A O 1
ATOM 746 N N . MET A 1 97 ? 1.595 9.372 -45.840 1.00 58.03 97 MET A N 1
ATOM 747 C CA . MET A 1 97 ? 1.302 9.037 -44.447 1.00 58.03 97 MET A CA 1
ATOM 748 C C . MET A 1 97 ? 0.323 10.080 -43.889 1.00 58.03 97 MET A C 1
ATOM 750 O O . MET A 1 97 ? 0.597 11.278 -44.002 1.00 58.03 97 MET A O 1
ATOM 754 N N . PRO A 1 98 ? -0.807 9.681 -43.278 1.00 55.69 98 PRO A N 1
ATOM 755 C CA . PRO A 1 98 ? -1.711 10.639 -42.666 1.00 55.69 98 PRO A CA 1
ATOM 756 C C . PRO A 1 98 ? -1.023 11.289 -41.464 1.00 55.69 98 PRO A C 1
ATOM 758 O O . PRO A 1 98 ? -0.644 10.616 -40.501 1.00 55.69 98 PRO A O 1
ATOM 761 N N . SER A 1 99 ? -0.870 12.613 -41.528 1.00 60.75 99 SER A N 1
ATOM 762 C CA . SER A 1 99 ? -0.389 13.443 -40.428 1.00 60.75 99 SER A CA 1
ATOM 763 C C . SER A 1 99 ? -1.212 13.154 -39.178 1.00 60.75 99 SER A C 1
ATOM 765 O O . SER A 1 99 ? -2.401 13.486 -39.118 1.00 60.75 99 SER A O 1
ATOM 767 N N . ARG A 1 100 ? -0.575 12.544 -38.173 1.00 57.69 100 ARG A N 1
ATOM 768 C CA . ARG A 1 100 ? -1.126 12.431 -36.822 1.00 57.69 100 ARG A CA 1
ATOM 769 C C . ARG A 1 100 ? -1.320 13.843 -36.274 1.00 57.69 100 ARG A C 1
ATOM 771 O O . ARG A 1 100 ? -0.396 14.439 -35.730 1.00 57.69 100 ARG A O 1
ATOM 778 N N . HIS A 1 101 ? -2.523 14.376 -36.455 1.00 49.94 101 HIS A N 1
ATOM 779 C CA . HIS A 1 101 ? -2.967 15.581 -35.778 1.00 49.94 101 HIS A CA 1
ATOM 780 C C . HIS A 1 101 ? -3.043 15.262 -34.286 1.00 49.94 101 HIS A C 1
ATOM 782 O O . HIS A 1 101 ? -3.902 14.508 -33.832 1.00 49.94 101 HIS A O 1
ATOM 788 N N . SER A 1 102 ? -2.076 15.795 -33.545 1.00 58.94 102 SER A N 1
ATOM 789 C CA . SER A 1 102 ? -2.132 15.900 -32.095 1.00 58.94 102 SER A CA 1
ATOM 790 C C . SER A 1 102 ? -3.169 16.968 -31.762 1.00 58.94 102 SER A C 1
ATOM 792 O O . SER A 1 102 ? -2.898 18.154 -31.935 1.00 58.94 102 SER A O 1
ATOM 794 N N . TYR A 1 103 ? -4.356 16.552 -31.329 1.00 54.16 103 TYR A N 1
ATOM 795 C CA . TYR A 1 103 ? -5.326 17.463 -30.732 1.00 54.16 103 TYR A CA 1
ATOM 796 C C . TYR A 1 103 ? -4.885 17.754 -29.294 1.00 54.16 103 TYR A C 1
ATOM 798 O O . TYR A 1 103 ? -4.841 16.843 -28.465 1.00 54.16 103 TYR A O 1
ATOM 806 N N . TYR A 1 104 ? -4.498 19.007 -29.053 1.00 53.06 104 TYR A N 1
ATOM 807 C CA . TYR A 1 104 ? -4.667 19.648 -27.750 1.00 53.06 104 TYR A CA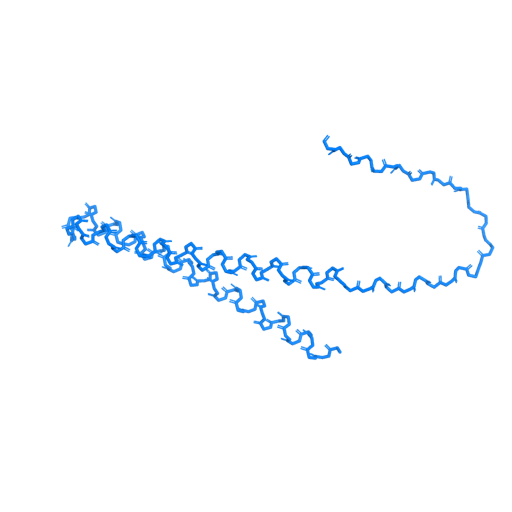 1
ATOM 808 C C . TYR A 1 104 ? -6.141 20.005 -27.558 1.00 53.06 104 TYR A C 1
ATOM 810 O O . TYR A 1 104 ? -6.787 20.351 -28.576 1.00 53.06 104 TYR A O 1
#

Sequence (104 aa):
DSDEISSSKSLDTTSSLLQVAAQEADDDAESTTKSFLDGTIPTEQFLRDLLEKKTLAHLRKVKSDRLMAILREQQYAQPTPPLPPRTGTAPYPEIPMPSRHSYY

Radius of gyration: 25.28 Å; Cα contacts (8 Å, |Δi|>4): 52; chains: 1; bounding box: 42×27×79 Å

Solvent-accessible surface area (backbone atoms only — not comparable to full-atom values): 6126 Å² total; per-residue (Å²): 110,76,68,60,59,52,48,52,55,52,50,54,51,52,30,52,52,30,42,52,58,13,50,54,27,45,53,52,27,51,51,49,49,50,38,38,76,72,65,75,45,56,72,72,58,40,54,54,52,38,50,52,27,48,52,51,14,51,52,30,40,53,53,22,56,52,50,52,50,52,54,50,53,58,66,68,66,58,78,76,76,80,75,76,81,83,85,68,97,69,95,68,85,86,74,83,76,79,79,82,77,78,80,127

Organism: Oesophagostomum dentatum (NCBI:txid61180)

Foldseek 3Di:
DVVVVVVLVVLLVVLVVLLVLLVVLVVVLVVLVVCVVVVVDDPVVNVVSNVVSNVSSVVSNVVSVVSVVVSVVVVVPDDDPPDPPPPDDDDDDDDDDPPPPDDD

Nearest PDB structures (foldseek):
  3qo8-assembly1_A-2  TM=8.889E-01  e=7.697E+00  Candida albicans

pLDDT: mean 80.26, std 16.12, range [48.31, 96.5]

Secondary structure (DSSP, 8-state):
-HHHHHHHHHHHHHHHHHHHHHHHHHHHHHHHHHHHHTTSS-HHHHHHHHHHHHHHHHHHHHHHHHHHHHHHHHHHTSPPPPPPP---------PPPP------

InterPro domains:
  IPR009851 Modifier of rudimentary, Modr [PF07200] (3-63)
  IPR009851 Modifier of rudimentary, Modr [PS51314] (1-81)

Mean predicted aligned error: 13.85 Å